Protein AF-A0A949KX85-F1 (afdb_monomer_lite)

Structure (mmCIF, N/CA/C/O backbone):
data_AF-A0A949KX85-F1
#
_entry.id   AF-A0A949KX85-F1
#
loop_
_atom_site.group_PDB
_atom_site.id
_atom_site.type_symbol
_atom_site.label_atom_id
_atom_site.label_alt_id
_atom_site.label_comp_id
_atom_site.label_asym_id
_atom_site.label_entity_id
_atom_site.label_seq_id
_atom_site.pdbx_PDB_ins_code
_atom_site.Cartn_x
_atom_site.Cartn_y
_atom_site.Cartn_z
_atom_site.occupancy
_atom_site.B_iso_or_equiv
_atom_site.auth_seq_id
_atom_site.auth_comp_id
_atom_site.auth_asym_id
_atom_site.auth_atom_id
_atom_site.pdbx_PDB_model_num
ATOM 1 N N . MET A 1 1 ? 17.644 -1.752 -31.337 1.00 54.16 1 MET A N 1
ATOM 2 C CA . MET A 1 1 ? 16.355 -1.950 -30.636 1.00 54.16 1 MET A CA 1
ATOM 3 C C . MET A 1 1 ? 16.529 -1.452 -29.209 1.00 54.16 1 MET A C 1
ATOM 5 O O . MET A 1 1 ? 17.343 -2.023 -28.493 1.00 54.16 1 MET A O 1
ATOM 9 N N . ALA A 1 2 ? 15.881 -0.348 -28.824 1.00 61.78 2 ALA A N 1
ATOM 10 C CA . ALA A 1 2 ? 15.947 0.145 -27.447 1.00 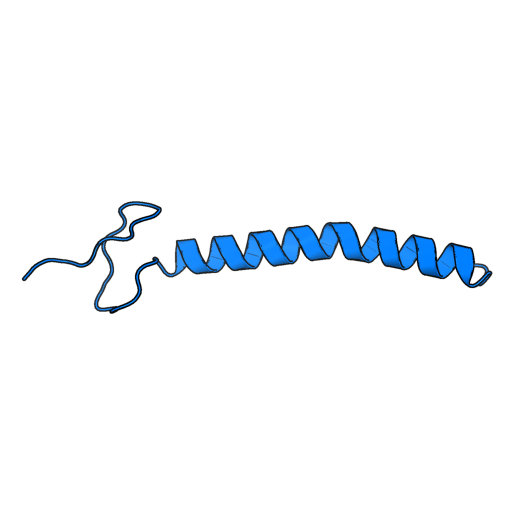61.78 2 ALA A CA 1
ATOM 11 C C . ALA A 1 2 ? 15.202 -0.842 -26.538 1.00 61.78 2 ALA A C 1
ATOM 13 O O . ALA A 1 2 ? 14.061 -1.199 -26.825 1.00 61.78 2 ALA A O 1
ATOM 14 N N . THR A 1 3 ? 15.861 -1.330 -25.487 1.00 66.19 3 THR A N 1
ATOM 15 C CA . THR A 1 3 ? 15.195 -2.175 -24.491 1.00 66.19 3 THR A CA 1
ATOM 16 C C . THR A 1 3 ? 14.396 -1.262 -23.563 1.00 66.19 3 THR A C 1
ATOM 18 O O . THR A 1 3 ? 14.971 -0.304 -23.047 1.00 66.19 3 THR A O 1
ATOM 21 N N . PRO A 1 4 ? 13.083 -1.482 -23.380 1.00 72.12 4 PRO A N 1
ATOM 22 C CA . PRO A 1 4 ? 12.306 -0.690 -22.438 1.00 72.12 4 PRO A CA 1
ATOM 23 C C . PRO A 1 4 ? 12.840 -0.903 -21.015 1.00 72.12 4 PRO A C 1
ATOM 25 O O . PRO A 1 4 ? 13.170 -2.024 -20.622 1.00 72.12 4 PRO A O 1
ATOM 28 N N . ILE A 1 5 ? 12.958 0.189 -20.256 1.00 79.88 5 ILE A N 1
ATOM 29 C CA . ILE A 1 5 ? 13.513 0.208 -18.898 1.00 79.88 5 ILE A CA 1
ATOM 30 C C . ILE A 1 5 ? 12.444 0.740 -17.947 1.00 79.88 5 ILE A C 1
ATOM 32 O O . ILE A 1 5 ? 11.734 1.694 -18.268 1.00 79.88 5 ILE A O 1
ATOM 36 N N . CYS A 1 6 ? 12.322 0.128 -16.773 1.00 81.19 6 CYS A N 1
ATOM 37 C CA . CYS A 1 6 ? 11.362 0.547 -15.764 1.00 81.19 6 CYS A CA 1
ATOM 38 C C . CYS A 1 6 ? 11.783 1.890 -15.162 1.00 81.19 6 CYS A C 1
ATOM 40 O O . CYS A 1 6 ? 12.889 2.005 -14.635 1.00 81.19 6 CYS A O 1
ATOM 42 N N . SER A 1 7 ? 10.895 2.886 -15.160 1.00 76.06 7 SER A N 1
ATOM 43 C CA . SER A 1 7 ? 11.208 4.218 -14.618 1.00 76.06 7 SER A CA 1
ATOM 44 C C . SER A 1 7 ? 11.393 4.246 -13.097 1.00 76.06 7 SER A C 1
ATOM 46 O O . SER A 1 7 ? 11.997 5.179 -12.580 1.00 76.06 7 SER A O 1
ATOM 48 N N . LYS A 1 8 ? 10.878 3.239 -12.376 1.00 76.56 8 LYS A N 1
ATOM 49 C CA . LYS A 1 8 ? 10.932 3.174 -10.906 1.00 76.56 8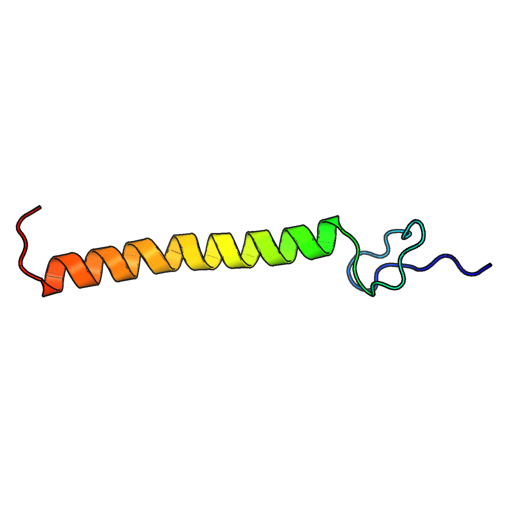 LYS A CA 1
ATOM 50 C C . LYS A 1 8 ? 12.205 2.499 -10.384 1.00 76.56 8 LYS A C 1
ATOM 52 O O . LYS A 1 8 ? 12.748 2.937 -9.380 1.00 76.56 8 LYS A O 1
ATOM 57 N N . CYS A 1 9 ? 12.660 1.427 -11.035 1.00 80.56 9 CYS A N 1
ATOM 58 C CA . CYS A 1 9 ? 13.762 0.591 -10.536 1.00 80.56 9 CYS A CA 1
ATOM 59 C C . CYS A 1 9 ? 14.908 0.378 -11.537 1.00 80.56 9 CYS A C 1
ATOM 61 O O . CYS A 1 9 ? 15.906 -0.241 -11.186 1.00 80.56 9 CYS A O 1
ATOM 63 N N . GLY A 1 10 ? 14.779 0.832 -12.788 1.00 78.38 10 GLY A N 1
ATOM 64 C CA . GLY A 1 10 ? 15.816 0.641 -13.806 1.00 78.38 10 GLY A CA 1
ATOM 65 C C . GLY A 1 10 ? 15.927 -0.785 -14.365 1.00 78.38 10 GLY A C 1
ATOM 66 O O . GLY A 1 10 ? 16.820 -1.054 -15.167 1.00 78.38 10 GLY A O 1
ATOM 67 N N . ALA A 1 11 ? 15.040 -1.710 -13.977 1.00 82.38 11 ALA A N 1
ATOM 68 C CA . ALA A 1 11 ? 15.044 -3.074 -14.502 1.00 82.38 11 ALA A CA 1
ATOM 69 C C . ALA A 1 11 ? 14.708 -3.103 -16.004 1.00 82.38 11 ALA A C 1
ATOM 71 O O . ALA A 1 11 ? 13.847 -2.351 -16.475 1.00 82.38 11 ALA A O 1
ATOM 72 N N . ARG A 1 12 ? 15.373 -3.992 -16.755 1.00 77.69 12 ARG A N 1
ATOM 73 C CA . ARG A 1 12 ? 15.090 -4.214 -18.182 1.00 77.69 12 ARG A CA 1
ATOM 74 C C . ARG A 1 12 ? 13.759 -4.950 -18.325 1.00 77.69 12 ARG A C 1
ATOM 76 O O . ARG A 1 12 ? 13.612 -6.043 -17.785 1.00 77.69 12 ARG A O 1
ATOM 83 N N . LEU A 1 13 ? 12.813 -4.381 -19.069 1.00 73.31 13 LEU A N 1
ATOM 84 C CA . LEU A 1 13 ? 11.553 -5.051 -19.376 1.00 73.31 13 LEU A CA 1
ATOM 85 C C . LEU A 1 13 ? 11.722 -5.960 -20.592 1.00 73.31 13 LEU A C 1
ATOM 87 O O . LEU A 1 13 ? 12.158 -5.541 -21.668 1.00 73.31 13 LEU A O 1
ATOM 91 N N . ALA A 1 14 ? 11.321 -7.215 -20.429 1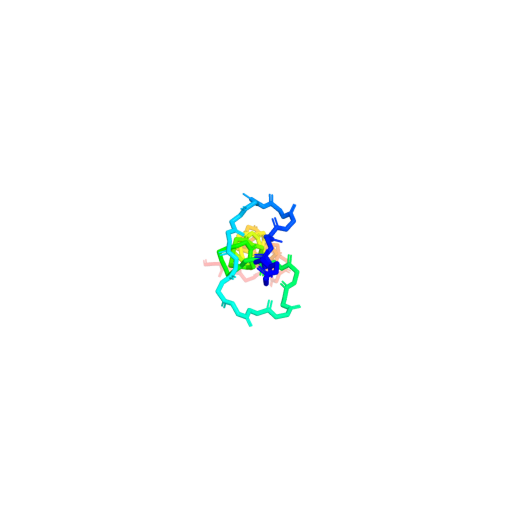.00 67.81 14 ALA A N 1
ATOM 92 C CA . ALA A 1 14 ? 11.167 -8.138 -21.535 1.00 67.81 14 ALA A CA 1
ATOM 93 C C . ALA A 1 14 ? 9.808 -7.871 -22.202 1.00 67.81 14 ALA A C 1
ATOM 95 O O . ALA A 1 14 ? 8.789 -8.386 -21.766 1.00 67.81 14 ALA A O 1
ATOM 96 N N . ARG A 1 15 ? 9.811 -7.070 -23.274 1.00 63.34 15 ARG A N 1
ATOM 97 C CA . ARG A 1 15 ? 8.721 -6.940 -24.268 1.00 63.34 15 ARG A CA 1
ATOM 98 C C . ARG A 1 15 ? 7.432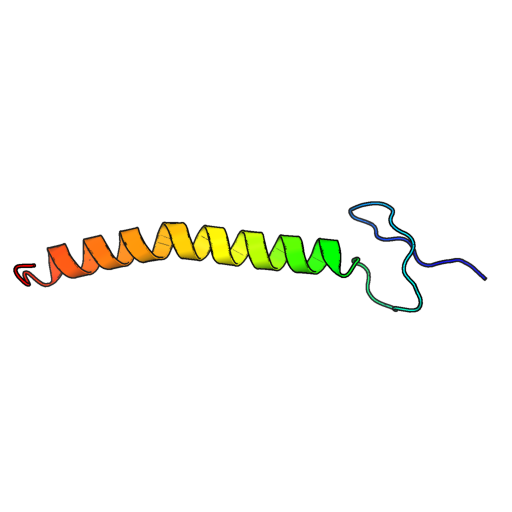 -6.192 -23.914 1.00 63.34 15 ARG A C 1
ATOM 100 O O . ARG A 1 15 ? 6.571 -6.139 -24.784 1.00 63.34 15 ARG A O 1
ATOM 107 N N . ASP A 1 16 ? 7.289 -5.562 -22.756 1.00 60.59 16 ASP A N 1
ATOM 108 C CA . ASP A 1 16 ? 6.029 -4.871 -22.450 1.00 60.59 16 ASP A CA 1
ATOM 109 C C . ASP A 1 16 ? 6.048 -3.360 -22.725 1.00 60.59 16 ASP A C 1
ATOM 111 O O . ASP A 1 16 ? 6.995 -2.653 -22.380 1.00 60.59 16 ASP A O 1
ATOM 115 N N . HIS A 1 17 ? 4.949 -2.852 -23.299 1.00 61.97 17 HIS A N 1
ATOM 116 C CA . HIS A 1 17 ? 4.643 -1.415 -23.433 1.00 61.97 17 HIS A CA 1
ATOM 117 C C . HIS A 1 17 ? 4.288 -0.755 -22.084 1.00 61.97 17 HIS A C 1
ATOM 119 O O . HIS A 1 17 ? 3.920 0.422 -22.030 1.00 61.97 17 HIS A O 1
ATOM 125 N N . GLN A 1 18 ? 4.373 -1.500 -20.982 1.00 61.66 18 GLN A N 1
ATOM 126 C CA . GLN A 1 18 ? 4.110 -0.993 -19.645 1.00 61.66 18 GLN A CA 1
ATOM 127 C C . GLN A 1 18 ? 5.265 -0.120 -19.141 1.00 61.66 18 GLN A C 1
ATOM 129 O O . GLN A 1 18 ? 6.442 -0.437 -19.290 1.00 61.66 18 GLN A O 1
ATOM 134 N N . ARG A 1 19 ? 4.919 0.997 -18.488 1.00 66.00 19 ARG A N 1
ATOM 135 C CA . ARG A 1 19 ? 5.895 1.923 -17.879 1.00 66.00 19 ARG A CA 1
ATOM 136 C C . ARG A 1 19 ? 6.570 1.362 -16.619 1.00 66.00 19 ARG A C 1
ATOM 138 O O . ARG A 1 19 ? 7.530 1.956 -16.135 1.00 66.00 19 ARG A O 1
ATOM 145 N N . GLN A 1 20 ? 6.047 0.274 -16.054 1.00 69.94 20 GLN A N 1
ATOM 146 C CA . GLN A 1 20 ? 6.477 -0.278 -14.771 1.00 69.94 20 GLN A CA 1
ATOM 147 C C . GLN A 1 20 ? 6.730 -1.780 -14.880 1.00 69.94 20 GLN A C 1
ATOM 149 O O . GLN A 1 20 ? 6.044 -2.481 -15.614 1.00 69.94 20 GLN A O 1
ATOM 154 N N . CYS A 1 21 ? 7.729 -2.250 -14.136 1.00 78.31 21 CYS A N 1
ATOM 155 C CA . CYS A 1 21 ? 8.081 -3.659 -14.047 1.00 78.31 21 CYS A CA 1
ATOM 156 C C . CYS A 1 21 ? 7.022 -4.455 -13.264 1.00 78.31 21 CYS A C 1
ATOM 158 O O . CYS A 1 21 ? 6.376 -3.891 -12.379 1.00 78.31 21 CYS A O 1
ATOM 160 N N . ALA A 1 22 ? 6.869 -5.755 -13.545 1.00 74.00 22 ALA A N 1
ATOM 161 C CA . ALA A 1 22 ? 5.918 -6.613 -12.831 1.00 74.00 22 ALA A CA 1
ATOM 162 C C . ALA A 1 22 ? 6.153 -6.591 -11.311 1.00 74.00 22 ALA A C 1
ATOM 164 O O . ALA A 1 22 ? 5.19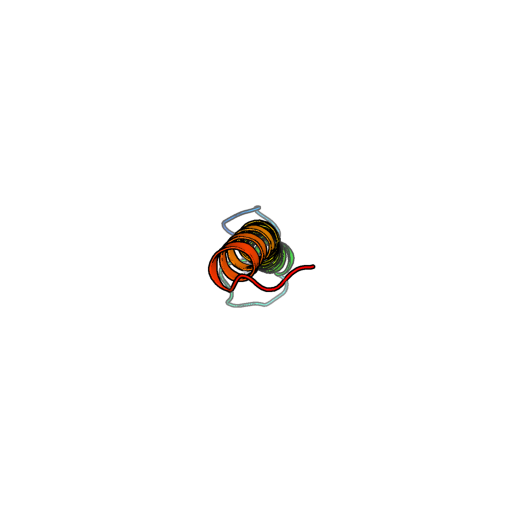4 -6.454 -10.559 1.00 74.00 22 ALA A O 1
ATOM 165 N N . ASP A 1 23 ? 7.414 -6.609 -10.865 1.00 74.69 23 ASP A N 1
ATOM 166 C CA . ASP A 1 23 ? 7.762 -6.509 -9.440 1.00 74.69 23 ASP A CA 1
ATOM 167 C C . ASP A 1 23 ? 7.319 -5.172 -8.841 1.00 74.69 23 ASP A C 1
ATOM 169 O O . ASP A 1 23 ? 6.694 -5.131 -7.793 1.00 74.69 23 ASP A O 1
ATOM 173 N N . CYS A 1 24 ? 7.545 -4.072 -9.557 1.00 76.81 24 CYS A N 1
ATOM 174 C CA . CYS A 1 24 ? 7.180 -2.716 -9.158 1.00 76.81 24 CYS A CA 1
ATOM 175 C C . CYS A 1 24 ? 5.664 -2.532 -9.043 1.00 76.81 24 CYS A C 1
ATOM 177 O O . CYS A 1 24 ? 5.191 -1.776 -8.190 1.00 76.81 24 CYS A O 1
ATOM 179 N N . ALA A 1 25 ? 4.923 -3.175 -9.948 1.00 74.75 25 ALA A N 1
ATOM 180 C CA . ALA A 1 25 ? 3.470 -3.195 -9.952 1.00 74.75 25 ALA A CA 1
ATOM 181 C C . ALA A 1 25 ? 2.931 -4.050 -8.795 1.00 74.75 25 ALA A C 1
ATOM 183 O O . ALA A 1 25 ? 1.949 -3.663 -8.161 1.00 74.75 25 ALA A O 1
ATOM 184 N N . ARG A 1 26 ? 3.604 -5.164 -8.483 1.00 71.06 26 ARG A N 1
ATOM 185 C CA . ARG A 1 26 ? 3.284 -6.038 -7.348 1.00 71.06 26 ARG A CA 1
ATOM 186 C C . ARG A 1 26 ? 3.514 -5.334 -6.015 1.00 71.06 26 ARG A C 1
ATOM 188 O O . ARG A 1 26 ? 2.595 -5.255 -5.219 1.00 71.06 26 ARG A O 1
ATOM 195 N N . ASP A 1 27 ? 4.655 -4.674 -5.865 1.00 72.75 27 ASP A N 1
ATOM 196 C CA . ASP A 1 27 ? 5.025 -3.874 -4.692 1.00 72.75 27 ASP A CA 1
ATOM 197 C C . ASP A 1 27 ? 3.997 -2.759 -4.404 1.00 72.75 27 ASP A C 1
ATOM 199 O O . ASP A 1 27 ? 3.605 -2.493 -3.268 1.00 72.75 27 ASP A O 1
ATOM 203 N N . ALA A 1 28 ? 3.475 -2.129 -5.465 1.00 67.81 28 ALA A N 1
ATOM 204 C CA . ALA A 1 28 ? 2.399 -1.147 -5.346 1.00 67.81 28 ALA A CA 1
ATOM 205 C C . ALA A 1 28 ? 1.058 -1.774 -4.912 1.00 67.81 28 ALA A C 1
ATOM 207 O O . ALA A 1 28 ? 0.285 -1.125 -4.201 1.00 67.81 28 ALA A O 1
ATOM 208 N N . ALA A 1 29 ? 0.767 -3.007 -5.332 1.00 67.81 29 ALA A N 1
ATOM 209 C CA . ALA A 1 29 ? -0.414 -3.748 -4.897 1.00 67.81 29 ALA A CA 1
ATOM 210 C C . ALA A 1 29 ? -0.279 -4.226 -3.441 1.00 67.81 29 ALA A C 1
ATOM 212 O O . ALA A 1 29 ? -1.212 -4.043 -2.658 1.00 67.81 29 ALA A O 1
ATOM 213 N N . ASP A 1 30 ? 0.890 -4.739 -3.056 1.00 67.50 30 ASP A N 1
ATOM 214 C CA . ASP A 1 30 ? 1.195 -5.197 -1.698 1.00 67.50 30 ASP A CA 1
ATOM 215 C C . ASP A 1 30 ? 1.176 -4.038 -0.694 1.00 67.50 30 ASP A C 1
ATOM 217 O O . ASP A 1 30 ? 0.570 -4.156 0.370 1.00 67.50 30 ASP A O 1
ATOM 221 N N . CYS A 1 31 ? 1.709 -2.865 -1.055 1.00 65.56 31 CYS A N 1
ATOM 222 C CA . CYS A 1 31 ? 1.582 -1.655 -0.236 1.00 65.56 31 CYS A CA 1
ATOM 223 C C . CYS A 1 31 ? 0.118 -1.255 0.012 1.00 65.56 31 CYS A C 1
ATOM 225 O O . CYS A 1 31 ? -0.236 -0.837 1.115 1.00 65.56 31 CYS A O 1
ATOM 227 N N . ARG A 1 32 ? -0.754 -1.381 -0.998 1.00 64.38 32 ARG A N 1
ATOM 228 C CA . ARG A 1 32 ? -2.190 -1.083 -0.845 1.00 64.38 32 ARG A CA 1
ATOM 229 C C . ARG A 1 32 ? -2.894 -2.115 0.032 1.00 64.38 32 ARG A C 1
ATOM 231 O O . ARG A 1 32 ? -3.737 -1.734 0.840 1.00 64.38 32 ARG A O 1
ATOM 238 N N . LEU A 1 33 ? -2.537 -3.390 -0.106 1.00 65.00 33 LEU A N 1
ATOM 239 C CA . LEU A 1 33 ? -3.059 -4.474 0.726 1.00 65.00 33 LEU A CA 1
ATOM 240 C C . LEU A 1 33 ? -2.611 -4.338 2.182 1.00 65.00 33 LEU A C 1
ATOM 242 O O . LEU A 1 33 ? -3.440 -4.486 3.070 1.00 65.00 33 LEU A O 1
ATOM 246 N N . LEU A 1 34 ? -1.350 -3.983 2.437 1.00 67.50 34 LEU A N 1
ATOM 247 C CA . LEU A 1 34 ? -0.837 -3.705 3.782 1.00 67.50 34 LEU A CA 1
ATOM 248 C C . LEU A 1 34 ? -1.530 -2.497 4.417 1.00 67.50 34 LEU A C 1
ATOM 250 O O . LEU A 1 34 ? -1.948 -2.564 5.571 1.00 67.50 34 LEU A O 1
ATOM 254 N N . ALA A 1 35 ? -1.717 -1.412 3.660 1.00 65.19 35 ALA A N 1
ATOM 255 C CA . ALA A 1 35 ? -2.462 -0.252 4.140 1.00 65.19 35 ALA A CA 1
ATOM 256 C C . ALA A 1 35 ? -3.915 -0.622 4.486 1.00 65.19 35 ALA A C 1
ATOM 258 O O . ALA A 1 35 ? -4.409 -0.259 5.552 1.00 65.19 35 ALA A O 1
ATOM 259 N N . ALA A 1 36 ? -4.583 -1.405 3.633 1.00 66.62 36 ALA A N 1
ATOM 260 C CA . ALA A 1 36 ? -5.923 -1.910 3.914 1.00 66.62 36 ALA A CA 1
ATOM 261 C C . ALA A 1 36 ? -5.937 -2.844 5.137 1.00 66.62 36 ALA A C 1
ATOM 263 O O . ALA A 1 36 ? -6.793 -2.695 6.002 1.00 66.62 36 ALA A O 1
ATOM 264 N N . ALA A 1 37 ? -4.965 -3.747 5.268 1.00 68.69 37 ALA A N 1
ATOM 265 C CA . ALA A 1 37 ? -4.862 -4.687 6.381 1.00 68.69 37 ALA A CA 1
ATOM 266 C C . ALA A 1 37 ? -4.600 -4.010 7.735 1.00 68.69 37 ALA A C 1
ATOM 268 O O . ALA A 1 37 ? -4.929 -4.590 8.762 1.00 68.69 37 ALA A O 1
ATOM 269 N N . LEU A 1 38 ? -4.045 -2.795 7.758 1.00 71.56 38 LEU A N 1
ATOM 270 C CA . LEU A 1 38 ? -3.873 -2.002 8.982 1.00 71.56 38 LEU A CA 1
ATOM 271 C C . LEU A 1 38 ? -5.115 -1.164 9.319 1.00 71.56 38 LEU A C 1
ATOM 273 O O . LEU A 1 38 ? -5.455 -0.999 10.488 1.00 71.56 38 LEU A O 1
ATOM 277 N N . ILE A 1 39 ? -5.816 -0.654 8.304 1.00 75.56 39 ILE A N 1
ATOM 278 C CA . ILE A 1 39 ? -6.996 0.205 8.485 1.00 75.56 39 ILE A CA 1
ATOM 279 C C . ILE A 1 39 ? -8.250 -0.623 8.806 1.00 75.56 39 ILE A C 1
ATOM 281 O O . ILE A 1 39 ? -9.048 -0.240 9.661 1.00 75.56 39 ILE A O 1
ATOM 285 N N . VAL A 1 40 ? -8.421 -1.776 8.156 1.00 78.19 40 VAL A N 1
ATOM 286 C CA . VAL A 1 40 ? -9.572 -2.671 8.341 1.00 78.19 40 VAL A CA 1
ATOM 287 C C . VAL A 1 40 ? -9.755 -3.138 9.791 1.00 78.19 40 VAL A C 1
ATOM 289 O O . VAL A 1 40 ? -10.874 -3.001 10.276 1.00 78.19 40 VAL A O 1
ATOM 292 N N . PRO A 1 41 ? -8.742 -3.633 10.533 1.00 74.56 41 PRO A N 1
ATOM 293 C CA . PRO A 1 41 ? -8.942 -4.064 11.916 1.00 74.56 41 PRO A CA 1
ATOM 294 C C . PRO A 1 41 ? -9.311 -2.900 12.837 1.00 74.56 41 PRO A C 1
ATOM 296 O O . PRO A 1 41 ? -10.088 -3.095 13.767 1.00 74.56 41 PRO A O 1
ATOM 299 N N . PHE A 1 42 ? -8.825 -1.685 12.561 1.00 77.31 42 PHE A N 1
ATOM 300 C CA . PHE A 1 42 ? -9.219 -0.497 13.317 1.00 77.31 42 PHE A CA 1
ATOM 301 C C . PHE A 1 42 ? -10.688 -0.141 13.069 1.00 77.31 42 PHE A C 1
ATOM 303 O O . PHE A 1 42 ? -11.450 0.041 14.016 1.00 77.31 42 PHE A O 1
ATOM 310 N N . LEU A 1 43 ? -11.112 -0.106 11.803 1.00 80.50 43 LEU A N 1
ATOM 311 C CA . LEU A 1 43 ? -12.515 0.119 11.446 1.00 80.50 43 LEU A CA 1
ATOM 312 C C . LEU A 1 43 ? -13.428 -0.974 12.012 1.00 80.50 43 LEU A C 1
ATOM 314 O O . LEU A 1 43 ? -14.516 -0.669 12.495 1.00 80.50 43 LEU A O 1
ATOM 318 N N . LEU A 1 44 ? -12.972 -2.228 11.997 1.00 81.56 44 LEU A N 1
ATOM 319 C CA . LEU A 1 44 ? -13.700 -3.361 12.557 1.00 81.56 44 LEU A CA 1
ATOM 320 C C . LEU A 1 44 ? -13.845 -3.222 14.078 1.00 81.56 44 LEU A C 1
ATOM 322 O O . LEU A 1 44 ? -14.946 -3.370 14.596 1.00 81.56 44 LEU A O 1
ATOM 326 N N . ALA A 1 45 ? -12.771 -2.869 14.788 1.00 80.44 45 ALA A N 1
ATOM 327 C CA . ALA A 1 45 ? -12.806 -2.637 16.230 1.00 80.44 45 ALA A CA 1
ATOM 328 C C . ALA A 1 45 ? -13.744 -1.478 16.600 1.00 80.44 45 ALA A C 1
ATOM 330 O O . ALA A 1 45 ? -14.563 -1.618 17.507 1.00 80.44 45 ALA A O 1
ATOM 331 N N . VAL A 1 46 ? -13.689 -0.360 15.867 1.00 83.62 46 VAL A N 1
ATOM 332 C CA . VAL A 1 46 ? -14.606 0.776 16.063 1.00 83.62 46 VAL A CA 1
ATOM 333 C C . VAL A 1 46 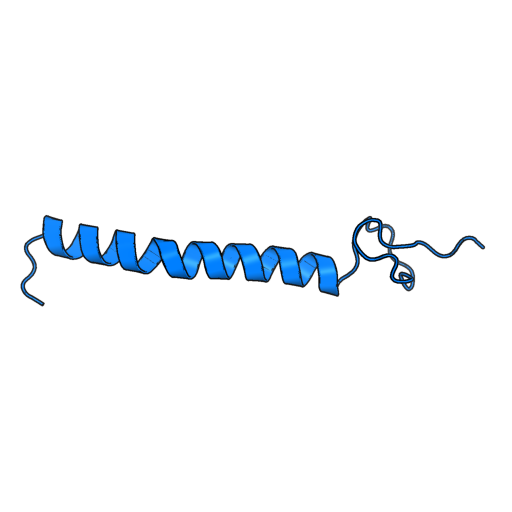? -16.057 0.361 15.816 1.00 83.62 46 VAL A C 1
ATOM 335 O O . VAL A 1 46 ? -16.933 0.717 16.602 1.00 83.62 46 VAL A O 1
ATOM 338 N N . ALA A 1 47 ? -16.321 -0.415 14.762 1.00 81.06 47 ALA A N 1
ATOM 339 C CA . ALA A 1 47 ? -17.659 -0.918 14.470 1.00 81.06 47 ALA A CA 1
ATOM 340 C C . ALA A 1 47 ? -18.179 -1.834 15.587 1.00 81.06 47 ALA A C 1
ATOM 342 O O . ALA A 1 47 ? -19.317 -1.662 16.019 1.00 81.06 47 ALA A O 1
ATOM 343 N N . VAL A 1 48 ? -17.344 -2.742 16.106 1.00 81.25 48 VAL A N 1
ATOM 344 C CA . VAL A 1 48 ? -17.698 -3.620 17.235 1.00 81.25 48 VAL A CA 1
ATOM 345 C C . VAL A 1 48 ? -18.039 -2.790 18.475 1.00 81.25 48 VAL A C 1
ATOM 347 O O . VAL A 1 48 ? -19.123 -2.963 19.031 1.00 81.25 48 VAL A O 1
ATOM 350 N N . VAL A 1 49 ? -17.195 -1.818 18.839 1.00 80.56 49 VAL A N 1
ATOM 351 C CA . VAL A 1 49 ? -17.433 -0.918 19.984 1.00 80.56 49 VAL A CA 1
ATOM 352 C C . VAL A 1 49 ? -18.736 -0.126 19.826 1.00 80.56 49 VAL A C 1
ATOM 354 O O . VAL A 1 49 ? -19.526 -0.061 20.765 1.00 80.56 49 VAL A O 1
ATOM 357 N N . MET A 1 50 ? -18.999 0.440 18.644 1.00 78.62 50 MET A N 1
ATOM 358 C CA . MET A 1 50 ? -20.224 1.212 18.383 1.00 78.62 50 MET A CA 1
ATOM 359 C C . MET A 1 50 ? -21.481 0.342 18.338 1.00 78.62 50 MET A C 1
ATOM 361 O O . MET A 1 50 ? -22.555 0.791 18.729 1.00 78.62 50 MET A O 1
ATOM 365 N N . SER A 1 51 ? -21.364 -0.896 17.859 1.00 78.19 51 SER A N 1
ATOM 366 C CA . SER A 1 51 ? -22.495 -1.821 17.764 1.00 78.19 51 SER A CA 1
ATOM 367 C C . SER A 1 51 ? -22.940 -2.377 19.119 1.00 78.19 51 SER A C 1
ATOM 369 O O . SER A 1 51 ? -24.009 -2.978 19.198 1.00 78.19 51 SER A O 1
ATOM 371 N N . GLY A 1 52 ? -22.155 -2.171 20.185 1.00 67.19 52 GLY A N 1
ATOM 372 C CA . GLY A 1 52 ? -22.489 -2.646 21.527 1.00 67.19 52 GLY A CA 1
ATOM 373 C C . GLY A 1 52 ? -22.609 -4.168 21.618 1.00 67.19 52 GLY A C 1
ATOM 374 O O . GLY A 1 52 ? -23.157 -4.669 22.599 1.00 67.19 52 GLY A O 1
ATOM 375 N N . LEU A 1 53 ? -22.123 -4.903 20.607 1.00 62.97 53 LEU A N 1
ATOM 376 C CA . LEU A 1 53 ? -22.044 -6.352 20.666 1.00 62.97 53 LEU A CA 1
ATOM 377 C C . LEU A 1 53 ? -20.985 -6.718 21.711 1.00 62.97 53 LEU A C 1
ATOM 379 O O . LEU A 1 53 ? -19.823 -6.332 21.547 1.00 62.97 53 LEU A O 1
ATOM 383 N N . PRO A 1 54 ? -21.349 -7.453 22.774 1.00 54.62 54 PRO A N 1
ATOM 384 C CA . PRO A 1 54 ? -20.344 -8.060 23.622 1.00 54.62 54 PRO A CA 1
ATOM 385 C C . PRO A 1 54 ? -19.607 -9.102 22.769 1.00 54.62 54 PRO A C 1
ATOM 387 O O . PRO A 1 54 ? -20.238 -9.995 22.202 1.00 54.62 54 PRO A O 1
ATOM 390 N N . LEU A 1 55 ? -18.293 -8.913 22.623 1.00 58.56 55 LEU A N 1
ATOM 391 C CA . LEU A 1 55 ? -17.362 -9.931 22.129 1.00 58.56 55 LEU A CA 1
ATOM 392 C C . LEU A 1 55 ? -17.453 -11.203 22.979 1.00 58.56 55 LEU A C 1
ATOM 394 O O . LEU A 1 55 ? -17.515 -11.063 24.223 1.00 58.56 55 LEU A O 1
#

pLDDT: mean 71.75, std 7.54, range [54.16, 83.62]

Secondary structure (DSSP, 8-state):
-PPPB-TTT-PBPSS---SS-HHHHHHHHHHHHHHHHHHHHHHHHHHHHHHT---

Sequence (55 aa):
MATPICSKCGARLARDHQRQCADCARDAADCRLLAAALIVPFLLAVAVVMSGLPL

Radius of gyration: 19.74 Å; chains: 1; bounding box: 39×14×54 Å

Foldseek 3Di:
DDFQAAPPPRDGDDDDPDNHDPVRVVVVVVVVVVVCVVVVVVVVVVCCVVVVDDD